Protein AF-A0A3R9PBB5-F1 (afdb_monomer_lite)

pLDDT: mean 89.62, std 12.58, range [36.97, 98.5]

Structure (mmCIF, N/CA/C/O backbone):
data_AF-A0A3R9PBB5-F1
#
_entry.id   AF-A0A3R9PBB5-F1
#
loop_
_atom_site.group_PDB
_atom_site.id
_atom_site.type_symbol
_atom_site.label_atom_id
_atom_site.label_alt_id
_atom_site.label_comp_id
_atom_site.label_asym_id
_atom_site.label_entity_id
_atom_site.label_seq_id
_atom_site.pdbx_PDB_ins_code
_atom_site.Cartn_x
_atom_site.Cartn_y
_atom_site.Cartn_z
_atom_site.occupancy
_atom_site.B_iso_or_equiv
_atom_site.auth_seq_id
_atom_site.auth_comp_id
_atom_site.auth_asym_id
_atom_site.auth_atom_id
_atom_site.pdbx_PDB_model_num
ATOM 1 N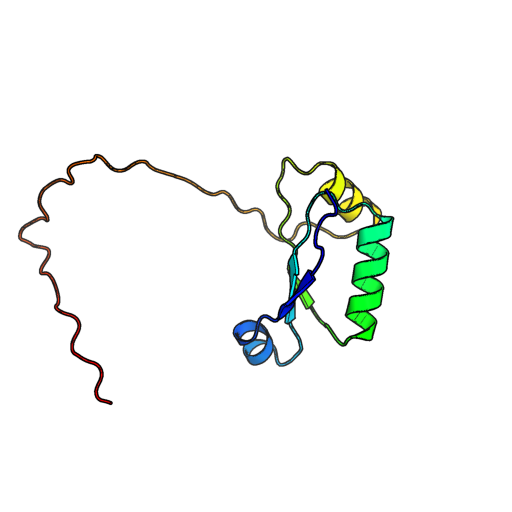 N . MET A 1 1 ? -5.886 19.049 -10.812 1.00 37.59 1 MET A N 1
ATOM 2 C CA . MET A 1 1 ? -6.077 17.621 -11.141 1.00 37.59 1 MET A CA 1
ATOM 3 C C . MET A 1 1 ? -6.515 16.927 -9.866 1.00 37.59 1 MET A C 1
ATOM 5 O O . MET A 1 1 ? -5.741 16.890 -8.922 1.00 37.59 1 MET A O 1
ATOM 9 N N . THR A 1 2 ? -7.772 16.507 -9.771 1.00 36.97 2 THR A N 1
ATOM 10 C CA . THR A 1 2 ? -8.293 15.799 -8.596 1.00 36.97 2 THR A CA 1
ATOM 11 C C . THR A 1 2 ? -7.737 14.378 -8.596 1.00 36.97 2 THR A C 1
ATOM 13 O O . THR A 1 2 ? -8.028 13.592 -9.496 1.00 36.97 2 THR A O 1
ATOM 16 N N . ALA A 1 3 ? -6.879 14.066 -7.624 1.00 49.16 3 ALA A N 1
ATOM 17 C CA . ALA A 1 3 ? -6.369 12.716 -7.430 1.00 49.16 3 ALA A CA 1
ATOM 18 C C . ALA A 1 3 ? -7.553 11.758 -7.213 1.00 49.16 3 ALA A C 1
ATOM 20 O O . ALA A 1 3 ? -8.384 11.969 -6.329 1.00 49.16 3 ALA A O 1
ATOM 21 N N . SER A 1 4 ? -7.671 10.739 -8.065 1.00 54.25 4 SER A N 1
ATOM 22 C CA . SER A 1 4 ? -8.680 9.691 -7.910 1.00 54.25 4 SER A CA 1
ATOM 23 C C . SER A 1 4 ? -8.197 8.719 -6.841 1.00 54.25 4 SER A C 1
ATOM 25 O O . SER A 1 4 ? -7.320 7.901 -7.107 1.00 54.25 4 SER A O 1
ATOM 27 N N . ASN A 1 5 ? -8.752 8.835 -5.633 1.00 69.25 5 ASN A N 1
ATOM 28 C CA . ASN A 1 5 ? -8.347 8.019 -4.493 1.00 69.25 5 ASN A CA 1
ATOM 29 C C . ASN A 1 5 ? -9.359 6.889 -4.260 1.00 69.25 5 ASN A C 1
ATOM 31 O O . ASN A 1 5 ? -10.370 7.074 -3.582 1.00 69.25 5 ASN A O 1
ATOM 35 N N . SER A 1 6 ? -9.111 5.722 -4.858 1.00 88.75 6 SER A N 1
ATOM 36 C CA . SER A 1 6 ? -9.989 4.541 -4.807 1.00 88.75 6 SER A CA 1
ATOM 37 C C . SER A 1 6 ? -9.376 3.404 -3.982 1.00 88.75 6 SER A C 1
ATOM 39 O O . SER A 1 6 ? -8.161 3.332 -3.835 1.00 88.75 6 SER A O 1
ATOM 41 N N . ILE A 1 7 ? -10.198 2.490 -3.456 1.00 95.50 7 ILE A N 1
ATOM 42 C CA . ILE A 1 7 ? -9.713 1.212 -2.906 1.00 95.50 7 ILE A CA 1
ATOM 43 C C . ILE A 1 7 ? -10.072 0.131 -3.919 1.00 95.50 7 ILE A C 1
ATOM 45 O O . ILE A 1 7 ? -11.228 0.036 -4.322 1.00 95.50 7 ILE A O 1
ATOM 49 N N . VAL A 1 8 ? -9.077 -0.635 -4.359 1.00 96.94 8 VAL A N 1
ATOM 50 C CA . VAL A 1 8 ? -9.248 -1.752 -5.293 1.00 96.94 8 VAL A CA 1
ATOM 51 C C . VAL A 1 8 ? -9.241 -3.057 -4.490 1.00 96.94 8 VAL A C 1
ATOM 53 O O . VAL A 1 8 ? -8.258 -3.286 -3.785 1.00 96.94 8 VAL A O 1
ATOM 56 N N . PRO A 1 9 ? -10.284 -3.900 -4.567 1.00 97.38 9 PRO A N 1
ATOM 57 C CA . PRO A 1 9 ? -10.297 -5.205 -3.906 1.00 97.38 9 PRO A CA 1
ATOM 58 C C . PRO A 1 9 ? -9.153 -6.106 -4.381 1.00 97.38 9 PRO A C 1
ATOM 60 O O . PRO A 1 9 ? -8.808 -6.107 -5.565 1.00 97.38 9 PRO A O 1
ATOM 63 N N . LEU A 1 10 ? -8.578 -6.884 -3.465 1.00 98.06 10 LEU A N 1
ATOM 64 C CA . LEU A 1 10 ? -7.592 -7.920 -3.763 1.00 98.06 10 LEU A CA 1
ATOM 65 C C . LEU A 1 10 ? -8.204 -9.286 -3.437 1.00 98.06 10 LEU A C 1
ATOM 67 O O . LEU A 1 10 ? -8.135 -9.757 -2.304 1.00 98.06 10 LEU A O 1
ATOM 71 N N . GLU A 1 11 ? -8.856 -9.895 -4.431 1.00 98.00 11 GLU A N 1
ATOM 72 C CA . GLU A 1 11 ? -9.648 -11.125 -4.254 1.00 98.00 11 GLU A CA 1
ATOM 73 C C . GLU A 1 11 ? -8.800 -12.318 -3.804 1.00 98.00 11 GLU A C 1
ATOM 75 O O . GLU A 1 11 ? -9.192 -13.053 -2.900 1.00 98.00 11 GLU A O 1
ATOM 80 N N . TRP A 1 12 ? -7.617 -12.494 -4.403 1.00 97.94 12 TRP A N 1
ATOM 81 C CA . TRP A 1 12 ? -6.721 -13.594 -4.048 1.00 97.94 12 TRP A CA 1
ATOM 82 C C . TRP A 1 12 ? -6.249 -13.480 -2.593 1.00 97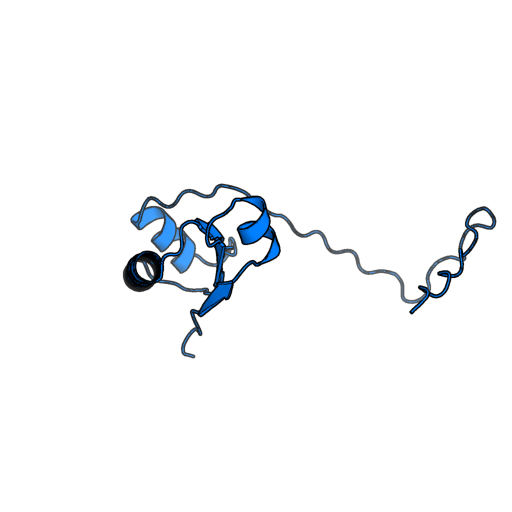.94 12 TRP A C 1
ATOM 84 O O . TRP A 1 12 ? -6.382 -14.432 -1.829 1.00 97.94 12 TRP A O 1
ATOM 94 N N . ASP A 1 13 ? -5.781 -12.301 -2.185 1.00 98.31 13 ASP A N 1
ATOM 95 C CA . ASP A 1 13 ? -5.349 -12.017 -0.816 1.00 98.31 13 ASP A CA 1
ATOM 96 C C . ASP A 1 13 ? -6.506 -12.166 0.175 1.00 98.31 13 ASP A C 1
ATOM 98 O O . ASP A 1 13 ? -6.351 -12.772 1.232 1.00 98.31 13 ASP A O 1
ATOM 102 N N . SER A 1 14 ? -7.692 -11.669 -0.180 1.00 98.44 14 SER A N 1
ATOM 103 C CA . SER A 1 14 ? -8.879 -11.788 0.670 1.00 98.44 14 SER A CA 1
ATOM 104 C C . SER A 1 14 ? -9.268 -13.248 0.894 1.00 98.44 14 SER A C 1
ATOM 106 O O . SER A 1 14 ? -9.554 -13.643 2.025 1.00 98.44 14 SER A O 1
ATOM 108 N N . ALA A 1 15 ? -9.229 -14.066 -0.162 1.00 98.44 15 ALA A N 1
ATOM 109 C CA . ALA A 1 15 ? -9.465 -15.502 -0.066 1.00 98.44 15 ALA A CA 1
ATOM 110 C C . ALA A 1 15 ? -8.377 -16.210 0.757 1.00 98.44 15 ALA A C 1
ATOM 112 O O . ALA A 1 15 ? -8.693 -17.094 1.551 1.00 98.44 15 ALA A O 1
ATOM 113 N N . PHE A 1 16 ? -7.112 -15.810 0.604 1.00 98.31 16 PHE A N 1
ATOM 114 C CA . PHE A 1 16 ? -5.982 -16.383 1.336 1.00 98.31 16 PHE A CA 1
ATOM 115 C C . PHE A 1 16 ? -6.034 -16.074 2.840 1.00 98.31 16 PHE A C 1
ATOM 117 O O . PHE A 1 16 ? -5.838 -16.967 3.662 1.00 98.31 16 PHE A O 1
ATOM 124 N N . PHE A 1 17 ? -6.317 -14.824 3.214 1.00 98.00 17 PHE A N 1
ATOM 125 C CA . PHE A 1 17 ? -6.339 -14.386 4.613 1.00 98.00 17 PHE A CA 1
ATOM 126 C C . PHE A 1 17 ? -7.686 -14.612 5.316 1.00 98.00 17 PHE A C 1
ATOM 128 O O . PHE A 1 17 ? -7.739 -14.610 6.547 1.00 98.00 17 PHE A O 1
ATOM 135 N N . GLY A 1 18 ? -8.777 -14.801 4.567 1.00 98.00 18 GLY A N 1
ATOM 136 C CA . GLY A 1 18 ? -10.120 -15.005 5.118 1.00 98.00 18 GLY A CA 1
ATOM 137 C C . GLY A 1 18 ? -10.814 -13.721 5.590 1.00 98.00 18 GLY A C 1
ATOM 138 O O . GLY A 1 18 ? -11.747 -13.784 6.390 1.00 98.00 18 GLY A O 1
ATOM 139 N N . PHE A 1 19 ? -10.372 -12.550 5.127 1.00 98.06 19 PHE A N 1
ATOM 140 C CA . PHE A 1 19 ? -11.005 -11.258 5.412 1.00 98.06 19 PHE A CA 1
ATOM 141 C C . PHE A 1 19 ? -10.791 -10.252 4.269 1.00 98.06 19 PHE A C 1
ATOM 143 O O . PHE A 1 19 ? -9.864 -10.435 3.488 1.00 98.06 19 PHE A O 1
ATOM 150 N N . PRO A 1 20 ? -11.590 -9.168 4.160 1.00 98.31 20 PRO A N 1
ATOM 151 C CA . PRO A 1 20 ? -11.451 -8.203 3.067 1.00 98.31 20 PRO A CA 1
ATOM 152 C C . PRO A 1 20 ? -10.100 -7.470 3.070 1.00 98.31 20 PRO A C 1
ATOM 154 O O . PRO A 1 20 ? -9.790 -6.711 4.000 1.00 98.31 20 PRO A O 1
ATOM 157 N N . VAL A 1 21 ? -9.332 -7.664 1.997 1.00 98.50 21 VAL A N 1
ATOM 158 C CA . VAL A 1 21 ? -8.048 -7.009 1.713 1.00 98.50 21 VAL A CA 1
ATOM 159 C C . VAL A 1 21 ? -8.176 -6.150 0.459 1.00 98.50 21 VAL A C 1
ATOM 161 O O . VAL A 1 21 ? -8.710 -6.585 -0.562 1.00 98.50 21 VAL A O 1
ATOM 164 N N . GLY A 1 22 ? -7.671 -4.920 0.518 1.00 97.88 22 GLY A N 1
ATOM 165 C CA . GLY A 1 22 ? -7.710 -3.990 -0.608 1.00 97.88 22 GLY A CA 1
ATOM 166 C C . GLY A 1 22 ? -6.389 -3.269 -0.838 1.00 97.88 22 GLY A C 1
ATOM 167 O O . GLY A 1 22 ? -5.485 -3.280 -0.007 1.00 97.88 22 GLY A O 1
ATOM 168 N N . ARG A 1 23 ? -6.289 -2.584 -1.974 1.00 97.19 23 ARG A N 1
ATOM 169 C CA . ARG A 1 23 ? -5.202 -1.661 -2.292 1.00 97.19 23 ARG A CA 1
ATOM 170 C C . ARG A 1 23 ? -5.729 -0.238 -2.340 1.00 97.19 23 ARG A C 1
ATOM 172 O O . ARG A 1 23 ? -6.569 0.078 -3.183 1.00 97.19 23 ARG A O 1
ATOM 179 N N . LEU A 1 24 ? -5.199 0.634 -1.491 1.00 96.06 24 LEU A N 1
ATOM 180 C CA . LEU A 1 24 ? -5.408 2.070 -1.607 1.00 96.06 24 LEU A CA 1
ATOM 181 C C . LEU A 1 24 ? -4.622 2.591 -2.817 1.00 96.06 24 LEU A C 1
ATOM 183 O O . LEU A 1 24 ? -3.394 2.525 -2.858 1.00 96.06 24 LEU A O 1
ATOM 187 N N . VAL A 1 25 ? -5.342 3.096 -3.814 1.00 93.75 25 VAL A N 1
ATOM 188 C CA . VAL A 1 25 ? -4.784 3.792 -4.974 1.00 93.75 25 VAL A CA 1
ATOM 189 C C . VAL A 1 25 ? -4.906 5.281 -4.697 1.00 93.75 25 VAL A C 1
ATOM 191 O O . VAL A 1 25 ? -6.018 5.785 -4.585 1.00 93.75 25 VAL A O 1
ATOM 194 N N . GLY A 1 26 ? -3.777 5.965 -4.553 1.00 89.81 26 GLY A N 1
ATOM 195 C CA . GLY A 1 26 ? -3.724 7.401 -4.303 1.00 89.81 26 GLY A CA 1
ATOM 196 C C . GLY A 1 26 ? -2.283 7.869 -4.126 1.00 89.81 26 GLY A C 1
ATOM 197 O O . GLY A 1 26 ? -1.468 7.151 -3.546 1.00 89.81 26 GLY A O 1
ATOM 198 N N . ALA A 1 27 ? -1.994 9.062 -4.636 1.00 92.06 27 ALA A N 1
ATOM 199 C CA . ALA A 1 27 ? -0.716 9.759 -4.513 1.00 92.06 27 ALA A CA 1
ATOM 200 C C . ALA A 1 27 ? -0.979 11.221 -4.124 1.00 92.06 27 ALA A C 1
ATOM 202 O O . ALA A 1 27 ? -2.081 11.732 -4.343 1.00 92.06 27 ALA A O 1
ATOM 203 N N . GLY A 1 28 ? 0.014 11.887 -3.540 1.00 94.56 28 GLY A N 1
ATOM 204 C CA . GLY A 1 28 ? -0.121 13.235 -2.992 1.00 94.56 28 GLY A CA 1
ATOM 205 C C . GLY A 1 28 ? -1.188 13.342 -1.898 1.00 94.56 28 GLY A C 1
ATOM 206 O O . GLY A 1 28 ? -1.873 14.358 -1.801 1.00 94.56 28 GLY A O 1
ATOM 207 N N . LEU A 1 29 ? -1.389 12.281 -1.113 1.00 94.25 29 LEU A N 1
ATOM 208 C CA . LEU A 1 29 ? -2.409 12.232 -0.069 1.00 94.25 29 LEU A CA 1
ATOM 209 C C . LEU A 1 29 ? -1.960 13.037 1.154 1.00 94.25 29 LEU A C 1
ATOM 211 O O . LEU A 1 29 ? -0.960 12.690 1.775 1.00 94.25 29 LEU A O 1
ATOM 215 N N . SER A 1 30 ? -2.711 14.077 1.532 1.00 96.00 30 SER A N 1
ATOM 216 C CA . SER A 1 30 ? -2.488 14.767 2.809 1.00 96.00 30 SER A CA 1
ATOM 217 C C . SER A 1 30 ? -2.870 13.879 3.998 1.00 96.00 30 SER A C 1
ATOM 219 O O . SER A 1 30 ? -3.597 12.893 3.847 1.00 96.00 30 SER A O 1
ATOM 221 N N . ALA A 1 31 ? -2.419 14.243 5.202 1.00 96.62 31 ALA A N 1
ATOM 222 C CA . ALA A 1 31 ? -2.763 13.518 6.425 1.00 96.62 31 ALA A CA 1
ATOM 223 C C . ALA A 1 31 ? -4.282 13.490 6.663 1.00 96.62 31 ALA A C 1
ATOM 225 O O . ALA A 1 31 ? -4.828 12.467 7.072 1.00 96.62 31 ALA A O 1
ATOM 226 N N . GLU A 1 32 ? -4.982 14.585 6.367 1.00 96.31 32 GLU A N 1
ATOM 227 C CA . GLU A 1 32 ? -6.439 14.688 6.473 1.00 96.31 32 GLU A CA 1
ATOM 228 C C . GLU A 1 32 ? -7.129 13.738 5.503 1.00 96.31 32 GLU A C 1
ATOM 230 O O . GLU A 1 32 ? -7.938 12.914 5.928 1.00 96.31 32 GLU A O 1
ATOM 235 N N . ALA A 1 33 ? -6.752 13.799 4.225 1.00 94.38 33 ALA A N 1
ATOM 236 C CA . ALA A 1 33 ? -7.346 12.967 3.190 1.00 94.38 33 ALA A CA 1
ATOM 237 C C . ALA A 1 33 ? -7.082 11.474 3.442 1.00 94.38 33 ALA A C 1
ATOM 239 O O . ALA A 1 33 ? -7.976 10.644 3.275 1.00 94.38 33 ALA A O 1
ATOM 240 N N . LEU A 1 34 ? -5.870 11.121 3.884 1.00 95.31 34 LEU A N 1
ATOM 241 C CA . LEU A 1 34 ? -5.521 9.749 4.247 1.00 95.31 34 LEU A CA 1
ATOM 242 C C . LEU A 1 34 ? -6.343 9.269 5.449 1.00 95.31 34 LEU A C 1
ATOM 244 O O . LEU A 1 34 ? -6.909 8.179 5.403 1.00 95.31 34 LEU A O 1
ATOM 248 N N . ARG A 1 35 ? -6.469 10.085 6.500 1.00 96.31 35 ARG A N 1
ATOM 249 C CA . ARG A 1 35 ? -7.262 9.755 7.693 1.00 96.31 35 ARG A CA 1
ATOM 250 C C . ARG A 1 35 ? -8.725 9.519 7.348 1.00 96.31 35 ARG A C 1
ATOM 252 O O . ARG A 1 35 ? -9.282 8.497 7.738 1.00 96.31 35 ARG A O 1
ATOM 259 N N . GLU A 1 36 ? -9.334 10.436 6.600 1.00 94.88 36 GLU A N 1
ATOM 260 C CA . GLU A 1 36 ? -10.714 10.298 6.127 1.00 94.88 36 GLU A CA 1
ATOM 261 C C . GLU A 1 36 ? -10.893 9.003 5.343 1.00 94.88 36 GLU A C 1
ATOM 263 O O . GLU A 1 36 ? -11.863 8.271 5.549 1.00 94.88 36 GLU A O 1
ATOM 268 N N . ARG A 1 37 ? -9.915 8.667 4.497 1.00 93.56 37 ARG A N 1
ATOM 269 C CA . ARG A 1 37 ? -9.961 7.449 3.702 1.00 93.56 37 ARG A CA 1
ATOM 270 C C . ARG A 1 37 ? -9.870 6.183 4.546 1.00 93.56 37 ARG A C 1
ATOM 272 O O . ARG A 1 37 ? -10.621 5.246 4.290 1.00 93.56 37 ARG A O 1
ATOM 279 N N . LEU A 1 38 ? -8.992 6.153 5.545 1.00 94.44 38 LEU A N 1
ATOM 280 C CA . LEU A 1 38 ? -8.853 5.017 6.459 1.00 94.44 38 LEU A CA 1
ATOM 281 C C . LEU A 1 38 ? -10.115 4.821 7.311 1.00 94.44 38 LEU A C 1
ATOM 283 O O . LEU A 1 38 ? -10.571 3.691 7.472 1.00 94.44 38 LEU A O 1
ATOM 287 N N . VAL A 1 39 ? -10.730 5.910 7.786 1.00 95.94 39 VAL A N 1
ATOM 288 C CA . VAL A 1 39 ? -12.007 5.861 8.521 1.00 95.94 39 VAL A CA 1
ATOM 289 C C . VAL A 1 39 ? -13.127 5.312 7.636 1.00 95.94 39 VAL A C 1
ATOM 291 O O . VAL A 1 39 ? -13.834 4.388 8.041 1.00 95.94 39 VAL A O 1
ATOM 294 N N . GLN A 1 40 ? -13.265 5.826 6.409 1.00 94.88 40 GLN A N 1
ATOM 295 C CA . GLN A 1 40 ? -14.244 5.317 5.443 1.00 94.88 40 GLN A CA 1
ATOM 296 C C . GLN A 1 40 ? -14.019 3.834 5.141 1.00 94.88 40 GLN A C 1
ATOM 298 O O . GLN A 1 40 ? -14.976 3.065 5.095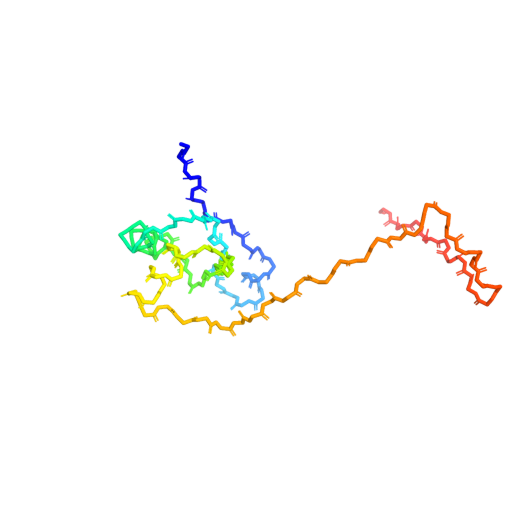 1.00 94.88 40 GLN A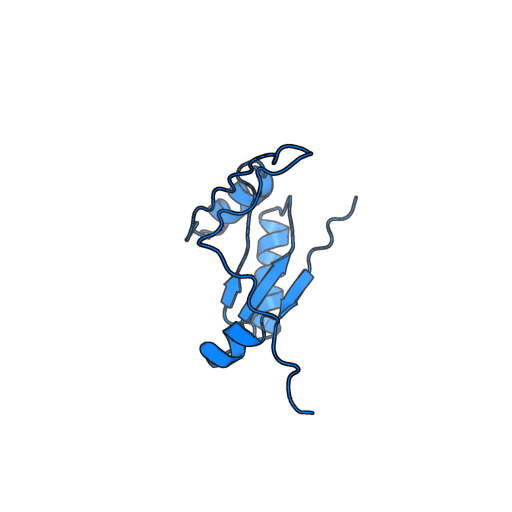 O 1
ATOM 303 N N . ALA A 1 41 ? -12.763 3.420 4.966 1.00 95.31 41 ALA A N 1
ATOM 304 C CA . ALA A 1 41 ? -12.431 2.033 4.683 1.00 95.31 41 ALA A CA 1
ATOM 305 C C . ALA A 1 41 ? -12.796 1.097 5.843 1.00 95.31 41 ALA A C 1
ATOM 307 O O . ALA A 1 41 ? -13.370 0.032 5.614 1.00 95.31 41 ALA A O 1
ATOM 308 N N . GLY A 1 42 ? -12.532 1.517 7.083 1.00 96.31 42 GLY A N 1
ATOM 309 C CA . GLY A 1 42 ? -12.958 0.783 8.273 1.00 96.31 42 GLY A CA 1
ATOM 310 C C . GLY A 1 42 ? -14.479 0.609 8.324 1.00 96.31 42 GLY A C 1
ATOM 311 O O . GLY A 1 42 ? -14.962 -0.493 8.574 1.00 96.31 42 GLY A O 1
ATOM 312 N N . GLY A 1 43 ? -15.239 1.660 7.993 1.00 96.19 43 GLY A N 1
ATOM 313 C CA . GLY A 1 43 ? -16.704 1.602 7.891 1.00 96.19 43 GLY A CA 1
ATOM 314 C C . GLY A 1 43 ? -17.229 0.695 6.769 1.00 96.19 43 GLY A C 1
ATOM 315 O O . GLY A 1 43 ? -18.346 0.197 6.858 1.00 96.19 43 GLY A O 1
ATOM 316 N N . GLN A 1 44 ? -16.422 0.442 5.736 1.00 95.38 44 GLN A N 1
ATOM 317 C CA . GLN A 1 44 ? -16.733 -0.480 4.635 1.00 95.38 44 GLN A CA 1
ATOM 318 C C . GLN A 1 44 ? -16.336 -1.937 4.931 1.00 95.38 44 GLN A C 1
ATOM 320 O O . GLN A 1 44 ? -16.577 -2.812 4.103 1.00 95.38 44 GLN A O 1
ATOM 325 N N . GLY A 1 45 ? -15.733 -2.215 6.091 1.00 97.44 45 GLY A N 1
ATOM 326 C CA . GLY A 1 45 ? -15.347 -3.567 6.500 1.00 97.44 45 GLY A CA 1
ATOM 327 C C . GLY A 1 45 ? -13.975 -4.028 6.003 1.00 97.44 45 GLY A C 1
ATOM 328 O O . GLY A 1 45 ? -13.626 -5.192 6.206 1.00 97.44 45 GLY A O 1
ATOM 329 N N . TRP A 1 46 ? -13.171 -3.144 5.401 1.00 97.88 46 TRP A N 1
ATOM 330 C CA . TRP A 1 46 ? -11.783 -3.462 5.061 1.00 97.88 46 TRP A CA 1
ATOM 331 C C . TRP A 1 46 ? -10.977 -3.748 6.328 1.00 97.88 46 TRP A C 1
ATOM 333 O O . TRP A 1 46 ? -11.033 -2.993 7.300 1.00 97.88 46 TRP A O 1
ATOM 343 N N . ARG A 1 47 ? -10.215 -4.845 6.319 1.00 97.69 47 ARG A N 1
ATOM 344 C CA . ARG A 1 47 ? -9.397 -5.271 7.468 1.00 97.69 47 ARG A CA 1
ATOM 345 C C . ARG A 1 47 ? -7.911 -5.033 7.241 1.00 97.69 47 ARG A C 1
ATOM 347 O O . ARG A 1 47 ? -7.180 -4.836 8.206 1.00 97.69 47 ARG A O 1
ATOM 354 N N . LEU A 1 48 ? -7.485 -5.009 5.981 1.00 96.62 48 LEU A N 1
ATOM 355 C CA . LEU A 1 48 ? -6.119 -4.709 5.575 1.00 96.62 48 LEU A CA 1
ATOM 356 C C . LEU A 1 48 ? -6.129 -3.914 4.271 1.00 96.62 48 LEU A C 1
ATOM 358 O O . LEU A 1 48 ? -6.837 -4.267 3.327 1.00 96.62 48 LEU A O 1
ATOM 362 N N . LEU A 1 49 ? -5.323 -2.855 4.218 1.00 96.50 49 LEU A N 1
ATOM 363 C CA . LEU A 1 49 ? -5.089 -2.084 3.006 1.00 96.50 49 LEU A CA 1
ATOM 364 C C . LEU A 1 49 ? -3.597 -2.028 2.694 1.00 96.50 49 LEU A C 1
ATOM 366 O O . LEU A 1 49 ? -2.807 -1.578 3.521 1.00 96.50 49 LEU A O 1
ATOM 370 N N . TYR A 1 50 ? -3.222 -2.416 1.479 1.00 96.19 50 TYR A N 1
ATOM 371 C CA . TYR A 1 50 ? -1.904 -2.118 0.933 1.00 96.19 50 TYR A CA 1
ATOM 372 C C . TYR A 1 50 ? -1.902 -0.726 0.320 1.00 96.19 50 TYR A C 1
ATOM 374 O O . TYR A 1 50 ? -2.785 -0.377 -0.465 1.00 96.19 50 TYR A O 1
ATOM 382 N N . TRP A 1 51 ? -0.885 0.061 0.645 1.00 95.62 51 TRP A N 1
ATOM 383 C CA . TRP A 1 51 ? -0.682 1.375 0.058 1.00 95.62 51 TRP A CA 1
ATOM 384 C C . TRP A 1 51 ? 0.772 1.510 -0.375 1.00 95.62 51 TRP A C 1
ATOM 386 O O . TRP A 1 51 ? 1.681 1.497 0.450 1.00 95.62 51 TRP A O 1
ATOM 396 N N . PHE A 1 52 ? 0.986 1.591 -1.687 1.00 94.50 52 PHE A N 1
ATOM 397 C CA . PHE A 1 52 ? 2.315 1.760 -2.266 1.00 94.50 52 PHE A CA 1
ATOM 398 C C . PHE A 1 52 ? 2.559 3.240 -2.524 1.00 94.50 52 PHE A C 1
ATOM 400 O O . PHE A 1 52 ? 1.819 3.868 -3.283 1.00 94.50 52 PHE A O 1
ATOM 407 N N . VAL A 1 53 ? 3.601 3.778 -1.901 1.00 93.81 53 VAL A N 1
ATOM 408 C CA . VAL A 1 53 ? 3.959 5.193 -1.981 1.00 93.81 53 VAL A CA 1
ATOM 409 C C . VAL A 1 53 ? 5.308 5.315 -2.673 1.00 93.81 53 VAL A C 1
ATOM 411 O O . VAL A 1 53 ? 6.258 4.624 -2.313 1.00 93.81 53 VAL A O 1
ATOM 414 N N . SER A 1 54 ? 5.391 6.186 -3.679 1.00 92.88 54 SER A N 1
ATOM 415 C CA . SER A 1 54 ? 6.671 6.516 -4.311 1.00 92.88 54 SER A CA 1
ATOM 416 C C . SER A 1 54 ? 7.589 7.209 -3.297 1.00 92.88 54 SER A C 1
ATOM 418 O O . SER A 1 54 ? 7.111 8.083 -2.569 1.00 92.88 54 SER A O 1
ATOM 420 N N . PRO A 1 55 ? 8.902 6.912 -3.263 1.00 91.75 55 PRO A N 1
ATOM 421 C CA . PRO A 1 55 ? 9.837 7.634 -2.399 1.00 91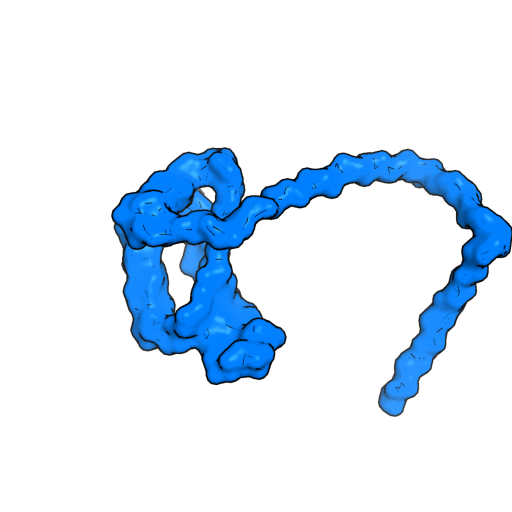.75 55 PRO A CA 1
ATOM 422 C C . PRO A 1 55 ? 9.870 9.145 -2.688 1.00 91.75 55 PRO A C 1
ATOM 424 O O . PRO A 1 55 ? 10.123 9.931 -1.774 1.00 91.75 55 PRO A O 1
ATOM 427 N N . GLU A 1 56 ? 9.540 9.546 -3.920 1.00 94.62 56 GLU A N 1
ATOM 428 C CA . GLU A 1 56 ? 9.472 10.947 -4.357 1.00 94.62 56 GLU A CA 1
ATOM 429 C C . GLU A 1 56 ? 8.170 11.659 -3.945 1.00 94.62 56 GLU A C 1
ATOM 431 O O . GLU A 1 56 ? 8.065 12.882 -4.030 1.00 94.62 56 GLU A O 1
ATOM 436 N N . ASP A 1 57 ? 7.160 10.922 -3.472 1.00 95.12 57 ASP A N 1
ATOM 437 C CA . ASP A 1 57 ? 5.899 11.497 -2.998 1.00 95.12 57 ASP A CA 1
ATOM 438 C C . ASP A 1 57 ? 6.027 11.946 -1.536 1.00 95.12 57 ASP A C 1
ATOM 440 O O . ASP A 1 57 ? 5.599 11.281 -0.589 1.00 95.12 57 ASP A O 1
ATOM 444 N N . VAL A 1 58 ? 6.661 13.105 -1.351 1.00 96.06 58 VAL A N 1
ATOM 445 C CA . VAL A 1 58 ? 6.917 13.691 -0.028 1.00 96.06 58 VAL A CA 1
ATOM 446 C C . VAL A 1 58 ? 5.626 13.888 0.770 1.00 96.06 58 VAL A C 1
ATOM 448 O O . VAL A 1 58 ? 5.620 13.610 1.968 1.00 96.06 58 VAL A O 1
ATOM 451 N N . VAL A 1 59 ? 4.539 14.310 0.116 1.00 96.56 59 VAL A N 1
ATOM 452 C CA . VAL A 1 59 ? 3.252 14.595 0.770 1.00 96.56 59 VAL A CA 1
ATOM 453 C C . VAL A 1 59 ? 2.667 13.322 1.378 1.00 96.56 59 VAL A C 1
ATOM 455 O O . VAL A 1 59 ? 2.379 13.293 2.574 1.00 96.56 59 VAL A O 1
ATOM 458 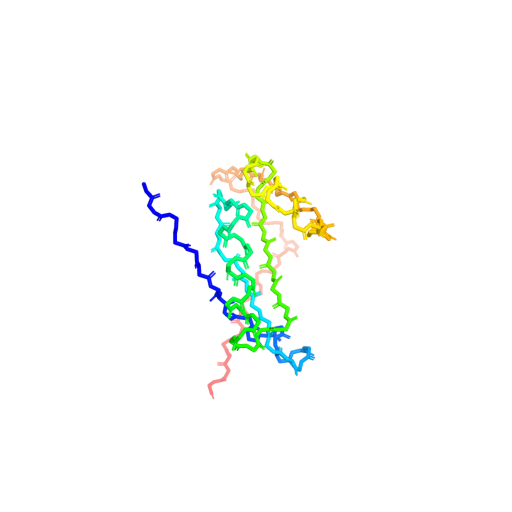N N . SER A 1 60 ? 2.575 12.244 0.595 1.00 95.81 60 SER A N 1
ATOM 459 C CA . SER A 1 60 ? 2.051 10.964 1.084 1.00 95.81 60 SER A CA 1
ATOM 460 C C . SER A 1 60 ? 2.919 10.358 2.187 1.00 95.81 60 SER A C 1
ATOM 462 O O . SER A 1 60 ? 2.389 9.822 3.160 1.00 95.81 60 SER A O 1
ATOM 464 N N . ARG A 1 61 ? 4.252 10.465 2.093 1.00 95.19 61 ARG A N 1
ATOM 465 C CA . ARG A 1 61 ? 5.152 9.962 3.149 1.00 95.19 61 ARG A CA 1
ATOM 466 C C . ARG A 1 61 ? 4.990 10.730 4.459 1.00 95.19 61 ARG A C 1
ATOM 468 O O . ARG A 1 61 ? 4.930 10.115 5.521 1.00 95.19 61 ARG A O 1
ATOM 475 N N . GLN A 1 62 ? 4.887 12.057 4.391 1.00 96.00 62 GLN A N 1
ATOM 476 C CA . GLN A 1 62 ? 4.634 12.890 5.569 1.00 96.00 62 GLN A CA 1
ATOM 477 C C . GLN A 1 62 ? 3.269 12.579 6.189 1.00 96.00 62 GLN A C 1
ATOM 479 O O . GLN A 1 62 ? 3.162 12.483 7.409 1.00 96.00 62 GLN A O 1
ATOM 484 N N . ALA A 1 63 ? 2.241 12.359 5.365 1.00 96.38 63 ALA A N 1
ATOM 485 C CA . ALA A 1 63 ? 0.925 11.938 5.830 1.00 96.38 63 ALA A CA 1
ATOM 486 C C . ALA A 1 63 ? 0.961 10.576 6.538 1.00 96.38 63 ALA A C 1
ATOM 488 O O . ALA A 1 63 ? 0.388 10.437 7.619 1.00 96.38 63 ALA A O 1
ATOM 489 N N . ALA A 1 64 ? 1.667 9.591 5.970 1.00 95.06 64 ALA A N 1
ATOM 490 C CA . ALA A 1 64 ? 1.858 8.280 6.587 1.00 95.06 64 ALA A CA 1
ATOM 491 C C . ALA A 1 64 ? 2.512 8.414 7.970 1.00 95.06 64 ALA A C 1
ATOM 493 O O . ALA A 1 64 ? 1.975 7.920 8.962 1.00 95.06 64 ALA A O 1
ATOM 494 N N . GLN A 1 65 ? 3.611 9.172 8.049 1.00 95.31 65 GLN A N 1
ATOM 495 C CA . GLN A 1 65 ? 4.327 9.429 9.295 1.00 95.31 65 GLN A CA 1
ATOM 496 C C . GLN A 1 65 ? 3.444 10.136 10.335 1.00 95.31 65 GLN A C 1
ATOM 498 O O . GLN A 1 65 ? 3.416 9.723 11.493 1.00 95.31 65 GLN A O 1
ATOM 503 N N . ALA A 1 66 ? 2.697 11.167 9.930 1.00 97.06 66 ALA A N 1
ATOM 504 C CA . ALA A 1 66 ? 1.812 11.924 10.814 1.00 97.06 66 ALA A CA 1
ATOM 505 C C . ALA A 1 66 ? 0.678 11.070 11.406 1.00 97.06 66 ALA A C 1
ATOM 507 O O . ALA A 1 66 ? 0.213 11.347 12.509 1.00 97.06 66 ALA A O 1
ATOM 508 N N . LEU A 1 67 ? 0.241 10.030 10.692 1.00 96.69 67 LEU A N 1
ATOM 509 C CA . LEU A 1 67 ? -0.776 9.084 11.159 1.00 96.69 67 LEU A CA 1
ATOM 510 C C . LEU A 1 67 ? -0.186 7.823 11.812 1.00 96.69 67 LEU A C 1
ATOM 512 O O . LEU A 1 67 ? -0.936 6.909 12.146 1.00 96.69 67 LEU A O 1
ATOM 516 N N . GLY A 1 68 ? 1.137 7.750 11.993 1.00 95.50 68 GLY A N 1
ATOM 517 C CA . GLY A 1 68 ? 1.806 6.587 12.583 1.00 95.50 68 GLY A CA 1
ATOM 518 C C . GLY A 1 68 ? 1.794 5.336 11.698 1.00 95.50 68 GLY A C 1
ATOM 519 O O . GLY A 1 68 ? 2.061 4.240 12.189 1.00 95.50 68 GLY A O 1
ATOM 520 N N . VAL A 1 69 ? 1.497 5.477 10.403 1.00 93.31 69 VAL A N 1
ATOM 521 C CA . VAL A 1 69 ? 1.606 4.389 9.427 1.00 93.31 69 VAL A CA 1
ATOM 522 C C . VAL A 1 69 ? 3.086 4.161 9.141 1.00 93.31 69 VAL A C 1
ATOM 524 O O . VAL A 1 69 ? 3.791 5.073 8.709 1.00 93.31 69 VAL A O 1
ATOM 527 N N . GLN A 1 70 ? 3.560 2.942 9.384 1.00 89.06 70 GLN A N 1
ATOM 528 C CA . GLN A 1 70 ? 4.964 2.590 9.191 1.00 89.06 70 GLN A CA 1
ATOM 529 C C . GLN A 1 70 ? 5.183 1.896 7.839 1.00 89.06 70 GLN A C 1
ATOM 531 O O . GLN A 1 70 ? 4.373 1.045 7.454 1.00 89.06 70 GLN A O 1
ATOM 536 N N . PRO A 1 71 ? 6.273 2.215 7.114 1.00 91.00 71 PRO A N 1
ATOM 537 C CA . PRO A 1 71 ? 6.658 1.454 5.934 1.00 91.00 71 PRO A CA 1
ATOM 538 C C . PRO A 1 71 ? 6.980 0.015 6.350 1.00 91.00 71 PRO A C 1
ATOM 540 O O . PRO A 1 71 ? 7.776 -0.219 7.255 1.00 91.00 71 PRO A O 1
ATOM 543 N N . THR A 1 72 ? 6.311 -0.947 5.716 1.00 93.25 72 THR A N 1
ATOM 544 C CA . THR A 1 72 ? 6.488 -2.384 6.002 1.00 93.25 72 THR A CA 1
ATOM 545 C C . THR A 1 72 ? 7.425 -3.060 4.998 1.00 93.25 72 THR A C 1
ATOM 547 O O . THR A 1 72 ? 7.977 -4.116 5.289 1.00 93.25 72 THR A O 1
ATOM 550 N N . ASP A 1 73 ? 7.601 -2.468 3.817 1.00 93.75 73 ASP A N 1
ATOM 551 C CA . ASP A 1 73 ? 8.398 -3.018 2.723 1.00 93.75 73 ASP A CA 1
ATOM 552 C C . ASP A 1 73 ? 8.932 -1.889 1.833 1.00 93.75 73 ASP A C 1
ATOM 554 O O . ASP A 1 73 ? 8.220 -0.911 1.590 1.00 93.75 73 ASP A O 1
ATOM 558 N N . ASP A 1 74 ? 10.149 -2.065 1.316 1.00 91.69 74 ASP A N 1
ATOM 559 C CA . ASP A 1 74 ? 10.801 -1.160 0.370 1.00 91.69 74 ASP A CA 1
ATOM 560 C C . ASP A 1 74 ? 11.038 -1.895 -0.952 1.00 91.69 74 ASP A C 1
ATOM 562 O O . ASP A 1 74 ? 11.786 -2.872 -1.033 1.00 91.69 74 ASP A O 1
ATOM 566 N N . LYS A 1 75 ? 10.408 -1.407 -2.024 1.00 90.88 75 LYS A N 1
ATOM 567 C CA . LYS A 1 75 ? 10.513 -2.012 -3.356 1.00 90.88 75 LYS A CA 1
ATOM 568 C C . LYS A 1 75 ? 11.390 -1.165 -4.268 1.00 90.88 75 LYS A C 1
ATOM 570 O O . LYS A 1 75 ? 11.116 0.013 -4.481 1.00 90.88 75 LYS A O 1
ATOM 575 N N . CYS A 1 76 ? 12.393 -1.794 -4.876 1.00 91.88 76 CYS A N 1
ATOM 576 C CA . CYS A 1 76 ? 13.201 -1.196 -5.936 1.00 91.88 76 CYS A CA 1
ATOM 577 C C . CYS A 1 76 ? 12.894 -1.878 -7.273 1.00 91.88 76 CYS A C 1
ATOM 579 O O . CYS A 1 76 ? 12.857 -3.107 -7.360 1.00 91.88 76 CYS A O 1
ATOM 581 N N . ILE A 1 77 ? 12.657 -1.079 -8.314 1.00 89.62 77 ILE A N 1
ATOM 582 C CA . ILE A 1 77 ? 12.377 -1.574 -9.663 1.00 89.62 77 ILE A CA 1
ATOM 583 C C . ILE A 1 77 ? 13.626 -1.364 -10.514 1.00 89.62 77 ILE A C 1
ATOM 585 O O . ILE A 1 77 ? 14.015 -0.231 -10.791 1.00 89.62 77 ILE A O 1
ATOM 589 N N . TYR A 1 78 ? 14.228 -2.463 -10.962 1.00 93.38 78 TYR A N 1
ATOM 590 C CA . TYR A 1 78 ? 15.339 -2.436 -11.908 1.00 93.38 78 TYR A CA 1
ATOM 591 C C . TYR A 1 78 ? 14.810 -2.620 -13.325 1.00 93.38 78 TYR A C 1
ATOM 593 O O . TYR A 1 78 ? 14.043 -3.543 -13.601 1.00 93.38 78 TYR A O 1
ATOM 601 N N . VAL A 1 79 ? 15.246 -1.755 -14.236 1.00 94.06 79 VAL A N 1
ATOM 602 C CA . VAL A 1 79 ? 14.868 -1.813 -15.648 1.00 94.06 79 VAL A CA 1
ATOM 603 C C . VAL A 1 79 ? 16.127 -1.985 -16.485 1.00 94.06 79 VAL A C 1
ATOM 605 O O . VAL A 1 79 ? 17.125 -1.298 -16.275 1.00 94.06 79 VAL A O 1
ATOM 608 N N . ARG A 1 80 ? 16.075 -2.902 -17.453 1.00 93.81 80 ARG A N 1
ATOM 609 C CA . ARG A 1 80 ? 17.119 -3.083 -18.461 1.00 93.81 80 ARG A CA 1
ATOM 610 C C . ARG A 1 80 ? 16.500 -3.003 -19.844 1.00 93.81 80 ARG A C 1
ATOM 612 O O . ARG A 1 80 ? 15.623 -3.795 -20.177 1.00 93.81 80 ARG A O 1
ATOM 619 N N . THR A 1 81 ? 17.010 -2.096 -20.666 1.00 93.50 81 THR A N 1
ATOM 620 C CA . THR A 1 81 ? 16.677 -2.064 -22.089 1.00 93.50 81 THR A CA 1
ATOM 621 C C . THR A 1 81 ? 17.313 -3.264 -22.778 1.00 93.50 81 THR A C 1
ATOM 623 O O . THR A 1 81 ? 18.520 -3.496 -22.659 1.00 93.50 81 THR A O 1
ATOM 626 N N . LEU A 1 82 ? 16.499 -4.044 -23.484 1.00 89.75 82 LEU A N 1
ATOM 627 C CA . LEU A 1 82 ? 16.992 -5.119 -24.334 1.00 89.75 82 LEU A CA 1
ATOM 628 C C . LEU A 1 82 ? 17.422 -4.547 -25.690 1.00 89.75 82 LEU A C 1
ATOM 630 O O . LEU A 1 82 ? 16.804 -3.592 -26.169 1.00 89.75 82 LEU A O 1
ATOM 634 N N . PRO A 1 83 ? 18.473 -5.101 -26.318 1.00 91.38 83 PRO A N 1
ATOM 635 C CA . PRO A 1 83 ? 18.819 -4.719 -27.678 1.00 91.38 83 PRO A CA 1
ATOM 636 C C . PRO A 1 83 ? 17.650 -5.034 -28.617 1.00 91.38 83 PRO A C 1
ATOM 638 O O . PRO A 1 83 ? 16.937 -6.018 -28.421 1.00 91.38 83 PRO A O 1
ATOM 641 N N . ALA A 1 84 ? 17.481 -4.213 -29.657 1.00 90.62 84 ALA A N 1
ATOM 642 C CA . ALA A 1 84 ? 16.433 -4.408 -30.662 1.00 90.62 84 ALA A CA 1
ATOM 643 C C . ALA A 1 84 ? 16.520 -5.787 -31.339 1.00 90.62 84 ALA A C 1
ATOM 645 O O . ALA A 1 84 ? 15.507 -6.350 -31.747 1.00 90.62 84 ALA A O 1
ATOM 646 N N . GLN A 1 85 ? 17.732 -6.337 -31.419 1.00 91.69 85 GLN A N 1
ATOM 647 C CA . GLN A 1 85 ? 17.987 -7.685 -31.887 1.00 91.69 85 GLN A CA 1
ATOM 648 C C . GLN A 1 85 ? 18.549 -8.515 -30.736 1.00 91.69 85 GLN A C 1
ATOM 650 O O . GLN A 1 85 ? 19.631 -8.238 -30.214 1.00 91.69 85 GLN A O 1
ATOM 655 N N . LEU A 1 86 ? 17.777 -9.516 -30.321 1.00 85.06 86 LEU A N 1
ATOM 656 C CA . LEU A 1 86 ? 18.207 -10.467 -29.308 1.00 85.06 86 LEU A CA 1
ATOM 657 C C . LEU A 1 86 ? 19.234 -11.436 -29.913 1.00 85.06 86 LEU A C 1
ATOM 659 O O . LEU A 1 86 ? 19.139 -11.760 -31.102 1.00 85.06 86 LEU A O 1
ATOM 663 N N . PRO A 1 87 ? 20.210 -11.911 -29.121 1.00 84.75 87 PRO A N 1
ATOM 664 C CA . PRO A 1 87 ? 21.076 -12.995 -29.560 1.00 84.75 87 PRO A CA 1
ATOM 665 C C . PRO A 1 87 ? 20.234 -14.237 -29.898 1.00 84.75 87 PRO A C 1
ATOM 667 O O . PRO A 1 87 ? 19.151 -14.416 -29.328 1.00 84.75 87 PRO A O 1
ATOM 670 N N . PRO A 1 88 ? 20.714 -15.102 -30.808 1.00 84.75 88 PRO A N 1
ATOM 671 C CA . PRO A 1 88 ? 20.035 -16.353 -31.100 1.00 84.75 88 PRO A CA 1
ATOM 672 C C . PRO A 1 88 ? 19.881 -17.173 -29.817 1.00 84.75 88 PRO A C 1
ATOM 674 O O . PRO A 1 88 ? 20.769 -17.204 -28.962 1.00 84.75 88 PRO A O 1
ATOM 677 N N . VAL A 1 89 ? 18.730 -17.828 -29.687 1.00 85.88 89 VAL A N 1
ATOM 678 C CA . VAL A 1 89 ? 18.464 -18.748 -28.583 1.00 85.88 89 VAL A CA 1
ATOM 679 C C . VAL A 1 89 ? 19.499 -19.883 -28.651 1.00 85.88 89 VAL A C 1
ATOM 681 O O . VAL A 1 89 ? 19.675 -20.449 -29.732 1.00 85.88 89 VAL A O 1
ATOM 684 N N . PRO A 1 90 ? 20.213 -20.211 -27.554 1.00 86.62 90 PRO A N 1
ATOM 685 C CA . PRO A 1 90 ? 21.159 -21.322 -27.556 1.00 86.62 90 PRO A CA 1
ATOM 686 C C . PRO A 1 90 ? 20.478 -22.625 -27.982 1.00 86.62 90 PRO A C 1
ATOM 688 O O . PRO A 1 90 ? 19.350 -22.879 -27.572 1.00 86.62 90 PRO A O 1
ATOM 691 N N . GLU A 1 91 ? 21.175 -23.479 -28.732 1.00 83.88 91 GLU A N 1
ATOM 692 C CA . GLU A 1 91 ? 20.632 -24.754 -29.242 1.00 83.88 91 GLU A CA 1
ATOM 693 C C . GLU A 1 91 ? 20.094 -25.672 -28.126 1.00 83.88 91 GLU A C 1
ATOM 695 O O . GLU A 1 91 ? 19.136 -26.416 -28.320 1.00 83.88 91 GLU A O 1
ATOM 700 N N . ALA A 1 92 ? 20.656 -25.559 -26.919 1.00 88.06 92 ALA A N 1
ATOM 701 C CA . ALA A 1 92 ? 20.206 -26.281 -25.731 1.00 88.06 92 ALA A CA 1
ATOM 702 C C . ALA A 1 92 ? 18.823 -25.840 -25.202 1.00 88.06 92 ALA A C 1
ATOM 704 O O . ALA A 1 92 ? 18.241 -26.529 -24.365 1.00 88.06 92 ALA A O 1
ATOM 705 N N . VAL A 1 93 ? 18.294 -24.694 -25.641 1.00 84.69 93 VAL A N 1
ATOM 706 C CA . VAL A 1 93 ? 16.985 -24.181 -25.222 1.00 84.69 93 VAL A CA 1
ATOM 707 C C . VAL A 1 93 ? 15.952 -24.555 -26.279 1.00 84.69 93 VAL A C 1
ATOM 709 O O . VAL A 1 93 ? 15.837 -23.922 -27.326 1.00 84.69 93 VAL A O 1
ATOM 712 N N . GLN A 1 94 ? 15.164 -25.585 -25.983 1.00 78.38 94 GLN A N 1
ATOM 713 C CA . GLN A 1 94 ? 14.052 -25.993 -26.834 1.00 78.38 94 GLN A CA 1
ATOM 714 C C . GLN A 1 94 ? 12.803 -25.173 -26.518 1.00 78.38 94 GLN A C 1
ATOM 716 O O . GLN A 1 94 ? 12.398 -25.033 -25.361 1.00 78.38 94 GLN A O 1
ATOM 721 N N . LEU A 1 95 ? 12.163 -24.648 -27.562 1.00 75.56 95 LEU A N 1
ATOM 722 C CA . LEU A 1 95 ? 10.868 -23.999 -27.431 1.00 75.56 95 LEU A CA 1
ATOM 723 C C . LEU A 1 95 ? 9.816 -25.071 -27.127 1.00 75.56 95 LEU A C 1
ATOM 725 O O . LEU A 1 95 ? 9.408 -25.824 -28.009 1.00 75.56 95 LEU A O 1
ATOM 729 N N . VAL A 1 96 ? 9.374 -25.155 -25.876 1.00 77.56 96 VAL A N 1
ATOM 730 C CA . VAL A 1 96 ? 8.261 -26.036 -25.520 1.00 77.56 96 VAL A CA 1
ATOM 731 C C . VAL A 1 96 ? 6.975 -25.345 -25.958 1.00 77.56 96 VAL A C 1
ATOM 733 O O . VAL A 1 96 ? 6.542 -24.363 -25.350 1.00 77.56 96 VAL A O 1
ATOM 736 N N . ALA A 1 97 ? 6.377 -25.828 -27.049 1.00 76.88 97 ALA A N 1
ATOM 737 C CA . ALA A 1 97 ? 5.061 -25.372 -27.470 1.00 76.88 97 ALA A CA 1
ATOM 738 C C . ALA A 1 97 ? 4.069 -25.589 -26.316 1.00 76.88 97 ALA A C 1
ATOM 740 O O . ALA A 1 97 ? 3.968 -26.689 -25.769 1.00 76.88 97 ALA A O 1
ATOM 741 N N . ARG A 1 98 ? 3.348 -24.532 -25.921 1.00 69.00 98 ARG A N 1
ATOM 742 C CA . ARG A 1 98 ? 2.290 -24.650 -24.911 1.00 69.00 98 ARG A CA 1
ATOM 743 C C . ARG A 1 98 ? 1.249 -25.631 -25.442 1.00 69.00 98 ARG A C 1
ATOM 745 O O . ARG A 1 98 ? 0.649 -25.379 -26.484 1.00 69.00 98 ARG A O 1
ATOM 752 N N . SER A 1 99 ? 1.059 -26.745 -24.740 1.00 64.25 99 SER A N 1
ATOM 753 C CA . SER A 1 99 ? -0.034 -27.666 -25.050 1.00 64.25 99 SER A CA 1
ATOM 754 C C . SER A 1 99 ? -1.361 -26.910 -24.912 1.00 64.25 99 SER A C 1
ATOM 756 O O . SER A 1 99 ? -1.519 -26.171 -23.934 1.00 64.25 99 SER A O 1
ATOM 758 N N . PRO A 1 100 ? -2.298 -27.038 -25.868 1.00 63.44 100 PRO A N 1
ATOM 759 C CA . PRO A 1 100 ? -3.614 -26.435 -25.727 1.00 63.44 100 PRO A CA 1
ATOM 760 C C . PRO A 1 100 ? -4.284 -27.003 -24.473 1.00 63.44 100 PRO A C 1
ATOM 762 O O . PRO A 1 100 ? -4.286 -28.213 -24.248 1.00 63.44 100 PRO A O 1
ATOM 765 N N . HIS A 1 101 ? -4.800 -26.113 -23.627 1.00 55.44 101 HIS A N 1
ATOM 766 C CA . HIS A 1 101 ? -5.574 -26.505 -22.457 1.00 55.44 101 HIS A CA 1
ATOM 767 C C . HIS A 1 101 ? -6.865 -27.185 -22.951 1.00 55.44 101 HIS A C 1
ATOM 769 O O . HIS A 1 101 ? -7.536 -26.596 -23.803 1.00 55.44 101 HIS A O 1
ATOM 775 N N . PRO A 1 102 ? -7.204 -28.406 -22.496 1.00 64.56 102 PRO A N 1
ATOM 776 C CA . PRO A 1 102 ? -8.484 -29.011 -22.835 1.00 64.56 102 PRO A CA 1
ATOM 777 C C . PRO A 1 102 ? -9.608 -28.163 -22.226 1.00 64.56 102 PRO A C 1
ATOM 779 O O . PRO A 1 102 ? -9.561 -27.832 -21.042 1.00 64.56 102 PRO A O 1
ATOM 782 N N . THR A 1 103 ? -10.556 -27.767 -23.077 1.00 71.19 103 THR A N 1
ATOM 783 C CA . THR A 1 103 ? -11.810 -27.081 -22.721 1.00 71.19 103 THR A CA 1
ATOM 784 C C . THR A 1 103 ? -12.728 -27.959 -21.894 1.00 71.19 103 THR A C 1
ATOM 786 O O . THR A 1 103 ? -12.805 -29.163 -22.234 1.00 71.19 103 THR A O 1
#

Organism: NCBI:txid334424

Foldseek 3Di:
DDWDWDWAWDVVVCVVVVFTETETDTALAALVNVVVVVVVCVVVRHPYYHYDYDPPRPRVVVSCVVVVNDDPDDDDDDDDDDPPDDDDDPPVDDDDDPDDDDD

Sequence (103 aa):
MTASNSIVPLEWDSAFFGFPVGRLVGAGLSAEALRERLVQAGGQGWRLLYWFVSPEDVVSRQAAQALGVQPTDDKCIYVRTLPAQLPPVPEAVQLVARSPHPT

Radius of gyration: 20.68 Å; chains: 1; bounding box: 38×47×44 Å

Secondary structure (DSSP, 8-state):
-----EEEE-HHHHHHHTS-EEEEE-SS--HHHHHHHHHHHHHTT--EEEE---TT-HHHHHHHHHTTPPP---------PPPSSPPPPPTT----PPPPPP-